Protein AF-A0A6B3E3Z6-F1 (afdb_monomer)

Foldseek 3Di:
DLLVCLLVVLVVVQVVCVVPVVCLLVVLVVLLVVLVDDPVCLVSSLSNLLSCLVRHDPSNLLNNLLSLLADDDPVSVVSSVVSNCSNLVDDQDLSSLLSNLLRNLLDPDPCSLVSLLSSLLSQLVDPRSLVSSVVSQVVCVVPPPCSVVVVVVSCVVCVVSCPSRDDPPD

Secondary structure (DSSP, 8-state):
-GGGGHHHHHHHHHHHHHH-GGGHHHHHHHHHHHHTS-GGGHHHHHHHHHHHHHHS-HHHHHHHHHHHTS---HHHHHHHHHHHHHHHHH---HHHHHHHHHHHTT---TTHHHHHHHHHHHHTTSHHHHHHHHHHHHHHHHHSTTHHHHHHHHHHH-HHHHTTTS-TT-

pLDDT: mean 87.58, std 9.87, range [45.69, 97.12]

Mean predicted aligned error: 5.21 Å

Structure (mmCIF, N/CA/C/O backbone):
data_AF-A0A6B3E3Z6-F1
#
_entry.id   AF-A0A6B3E3Z6-F1
#
loop_
_atom_site.group_PDB
_atom_site.id
_atom_site.type_symbol
_atom_site.label_atom_id
_atom_site.label_alt_id
_atom_site.label_comp_id
_atom_site.label_asym_id
_atom_site.label_entity_id
_atom_site.label_seq_id
_atom_site.pdbx_PDB_ins_code
_atom_site.Cartn_x
_atom_site.Cartn_y
_atom_site.Cartn_z
_atom_site.occupancy
_atom_site.B_iso_or_equiv
_atom_site.auth_seq_id
_atom_site.auth_comp_id
_atom_site.auth_asym_id
_atom_site.auth_atom_id
_atom_site.pdbx_PDB_model_num
ATOM 1 N N . ALA A 1 1 ? -11.012 19.596 20.720 1.00 53.91 1 ALA A N 1
ATOM 2 C CA . ALA A 1 1 ? -10.308 19.842 19.444 1.00 53.91 1 ALA A CA 1
ATOM 3 C C . ALA A 1 1 ? -10.416 18.604 18.550 1.00 53.91 1 ALA A C 1
ATOM 5 O O . ALA A 1 1 ? -10.213 17.509 19.068 1.00 53.91 1 ALA A O 1
ATOM 6 N N . PRO A 1 2 ? -10.742 18.746 17.253 1.00 58.69 2 PRO A N 1
ATOM 7 C CA . PRO A 1 2 ? -10.955 17.622 16.328 1.00 58.69 2 PRO A CA 1
ATOM 8 C C . PRO A 1 2 ? -9.755 16.661 16.199 1.00 58.69 2 PRO A C 1
ATOM 10 O O . PRO A 1 2 ? -9.964 15.467 16.013 1.00 58.69 2 PRO A O 1
ATOM 13 N N . ALA A 1 3 ? -8.517 17.125 16.411 1.00 61.59 3 ALA A N 1
ATOM 14 C CA . ALA A 1 3 ? -7.318 16.276 16.389 1.00 61.59 3 ALA A CA 1
ATOM 15 C C . ALA A 1 3 ? -7.300 15.186 17.484 1.00 61.59 3 ALA A C 1
ATOM 17 O O . ALA A 1 3 ? -6.861 14.069 17.238 1.00 61.59 3 ALA A O 1
ATOM 18 N N . ALA A 1 4 ? -7.857 15.462 18.671 1.00 72.38 4 ALA A N 1
ATOM 19 C CA . ALA A 1 4 ? -7.914 14.493 19.774 1.00 72.38 4 ALA A CA 1
ATOM 20 C C . ALA A 1 4 ? -8.917 13.345 19.531 1.00 72.38 4 ALA A C 1
ATOM 22 O O . ALA A 1 4 ? -8.940 12.362 20.272 1.00 72.38 4 ALA A O 1
ATOM 23 N N . LEU A 1 5 ? -9.777 13.476 18.514 1.00 82.56 5 LEU A N 1
ATOM 24 C CA . LEU A 1 5 ? -10.730 12.441 18.117 1.00 82.56 5 LEU A CA 1
ATOM 25 C C . LEU A 1 5 ? -10.164 11.510 17.042 1.00 82.56 5 LEU A C 1
ATOM 27 O O . LEU A 1 5 ? -10.636 10.382 16.935 1.00 82.56 5 LEU A O 1
ATOM 31 N N . ALA A 1 6 ? -9.153 11.942 16.283 1.00 82.88 6 ALA A N 1
ATOM 32 C CA . ALA A 1 6 ? -8.633 11.183 15.149 1.00 82.88 6 ALA A CA 1
ATOM 33 C C . ALA A 1 6 ? -8.165 9.761 15.527 1.00 82.88 6 ALA A C 1
ATOM 35 O O . ALA A 1 6 ? -8.624 8.827 14.871 1.00 82.88 6 ALA A O 1
ATOM 36 N N . PRO A 1 7 ? -7.407 9.531 16.622 1.00 81.44 7 PRO A N 1
ATOM 37 C CA . PRO A 1 7 ? -7.022 8.172 17.017 1.00 81.44 7 PRO A CA 1
ATOM 38 C C . PRO A 1 7 ? -8.215 7.291 17.415 1.00 81.44 7 PRO A C 1
ATOM 40 O O . PRO A 1 7 ? -8.257 6.104 17.106 1.00 81.44 7 PRO A O 1
ATOM 43 N N . ARG A 1 8 ? -9.232 7.872 18.068 1.00 85.88 8 ARG A N 1
ATOM 44 C CA . ARG A 1 8 ? -10.449 7.139 18.459 1.00 85.88 8 ARG A CA 1
ATOM 45 C C . ARG A 1 8 ? -11.289 6.754 17.246 1.00 85.88 8 ARG A C 1
ATOM 47 O O . ARG A 1 8 ? -11.828 5.653 17.194 1.00 85.88 8 ARG A O 1
ATOM 54 N N . VAL A 1 9 ? -11.390 7.654 16.270 1.00 89.81 9 VAL A N 1
ATOM 55 C CA . VAL A 1 9 ? -12.074 7.389 15.000 1.00 89.81 9 VAL A CA 1
ATOM 56 C C . VAL A 1 9 ? -11.308 6.344 14.190 1.00 89.81 9 VAL A C 1
ATOM 58 O O . VAL A 1 9 ? -11.938 5.432 13.663 1.00 89.81 9 VAL A O 1
ATOM 61 N N . ALA A 1 10 ? -9.973 6.411 14.149 1.00 88.75 10 ALA A N 1
ATOM 62 C CA . ALA A 1 10 ? -9.142 5.386 13.520 1.00 88.75 10 ALA A CA 1
ATOM 63 C C . ALA A 1 10 ? -9.399 4.003 14.136 1.00 88.75 10 ALA A C 1
ATOM 65 O O . ALA A 1 10 ? -9.705 3.058 13.413 1.00 88.75 10 ALA A O 1
ATOM 66 N N . ALA A 1 11 ? -9.383 3.902 15.468 1.00 89.19 11 ALA A N 1
ATOM 67 C CA . ALA A 1 11 ? -9.670 2.652 16.168 1.00 89.19 11 ALA A CA 1
ATOM 68 C C . ALA A 1 11 ? -11.084 2.120 15.870 1.00 89.19 11 ALA A C 1
ATOM 70 O O . ALA A 1 11 ? -11.260 0.925 15.633 1.00 89.19 11 ALA A O 1
ATOM 71 N N . LEU A 1 12 ? -12.093 2.999 15.825 1.00 93.12 12 LEU A N 1
ATOM 72 C CA . LEU A 1 12 ? -13.467 2.618 15.492 1.00 93.12 12 LEU A CA 1
ATOM 73 C C . LEU A 1 12 ? -13.583 2.077 14.059 1.00 93.12 12 LEU A C 1
ATOM 75 O O . LEU A 1 12 ? -14.203 1.036 13.844 1.00 93.12 12 LEU A O 1
ATOM 79 N N . ILE A 1 13 ? -12.983 2.766 13.086 1.00 92.88 13 ILE A N 1
ATOM 80 C CA . ILE A 1 13 ? -12.953 2.328 11.685 1.00 92.88 13 ILE A CA 1
ATOM 81 C C . ILE A 1 13 ? -12.206 0.995 11.570 1.00 92.88 13 ILE A C 1
ATOM 83 O O . ILE A 1 13 ? -12.704 0.075 10.925 1.00 92.88 13 ILE A O 1
ATOM 87 N N . GLY A 1 14 ? -11.055 0.861 12.236 1.00 91.00 14 GLY A N 1
ATOM 88 C CA . GLY A 1 14 ? -10.278 -0.376 12.274 1.00 91.00 14 GLY A CA 1
ATOM 89 C C . GLY A 1 14 ? -11.096 -1.553 12.807 1.00 91.00 14 GLY A C 1
ATOM 90 O O . GLY A 1 14 ? -11.153 -2.602 12.167 1.00 91.00 14 GLY A O 1
ATOM 91 N N . ALA A 1 15 ? -11.815 -1.361 13.915 1.00 92.50 15 ALA A N 1
ATOM 92 C CA . ALA A 1 15 ? -12.702 -2.376 14.481 1.00 92.50 15 ALA A CA 1
ATOM 93 C C . ALA A 1 15 ? -13.880 -2.724 13.552 1.00 92.50 15 ALA A C 1
ATOM 95 O O . ALA A 1 15 ? -14.267 -3.889 13.450 1.00 92.50 15 ALA A O 1
ATOM 96 N N . ALA A 1 16 ? -14.449 -1.737 12.854 1.00 92.81 16 ALA A N 1
ATOM 97 C CA . ALA A 1 16 ? -15.523 -1.970 11.892 1.00 92.81 16 ALA A CA 1
ATOM 98 C C . ALA A 1 16 ? -15.040 -2.808 10.698 1.00 92.81 16 ALA A C 1
ATOM 100 O O . ALA A 1 16 ? -15.685 -3.798 10.349 1.00 92.81 16 ALA A O 1
ATOM 101 N N . VAL A 1 17 ? -13.879 -2.472 10.128 1.00 94.81 17 VAL A N 1
ATOM 102 C CA . VAL A 1 17 ? -13.279 -3.226 9.017 1.00 94.81 17 VAL A CA 1
ATOM 103 C C . VAL A 1 17 ? -12.842 -4.618 9.466 1.00 94.81 17 VAL A C 1
ATOM 105 O O . VAL A 1 17 ? -13.032 -5.574 8.726 1.00 94.81 17 VAL A O 1
ATOM 108 N N . ALA A 1 18 ? -12.342 -4.784 10.693 1.00 92.81 18 ALA A N 1
ATOM 109 C CA . ALA A 1 18 ? -12.011 -6.108 11.224 1.00 92.81 18 ALA A CA 1
ATOM 110 C C . ALA A 1 18 ? -13.238 -7.040 11.277 1.00 92.81 18 ALA A C 1
ATOM 112 O O . ALA A 1 18 ? -13.114 -8.242 11.065 1.00 92.81 18 ALA A O 1
ATOM 113 N N . ARG A 1 19 ? -14.438 -6.487 11.512 1.00 95.25 19 ARG A N 1
ATOM 114 C CA . ARG A 1 19 ? -15.708 -7.237 11.481 1.00 95.25 19 ARG A CA 1
ATOM 115 C C . ARG A 1 19 ? -16.276 -7.422 10.073 1.00 95.25 19 ARG A C 1
ATOM 117 O O . ARG A 1 19 ? -17.104 -8.311 9.881 1.00 95.25 19 ARG A O 1
ATOM 124 N N . ARG A 1 20 ? -15.906 -6.551 9.133 1.00 94.12 20 ARG A N 1
ATOM 125 C CA . ARG A 1 20 ? -16.403 -6.499 7.749 1.00 94.12 20 ARG A CA 1
ATOM 126 C C . ARG A 1 20 ? -15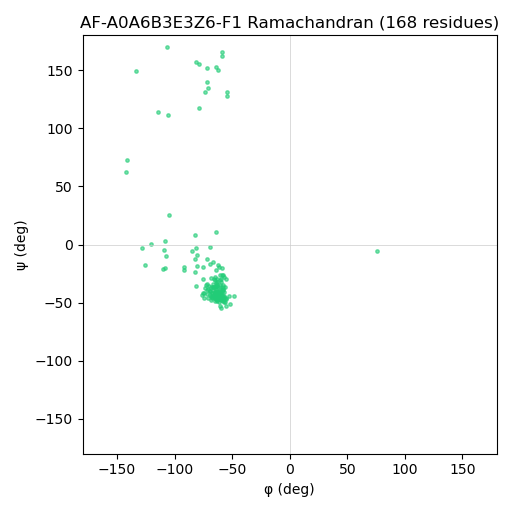.260 -6.147 6.783 1.00 94.12 20 ARG A C 1
ATOM 128 O O . ARG A 1 20 ? -15.211 -5.007 6.301 1.00 94.12 20 ARG A O 1
ATOM 135 N N . PRO A 1 21 ? -14.321 -7.076 6.517 1.00 92.06 21 PRO A N 1
ATOM 136 C CA . PRO A 1 21 ? -13.132 -6.809 5.704 1.00 92.06 21 PRO A CA 1
ATOM 137 C C . PRO A 1 21 ? -13.438 -6.256 4.307 1.00 92.06 21 PRO A C 1
ATOM 139 O O . PRO A 1 21 ? -12.678 -5.448 3.779 1.00 92.06 21 PRO A O 1
ATOM 142 N N . GLU A 1 22 ? -14.590 -6.614 3.740 1.00 93.31 22 GLU A N 1
ATOM 143 C CA . GLU A 1 22 ? -15.099 -6.144 2.450 1.00 93.31 22 GLU A CA 1
ATOM 144 C C . GLU A 1 22 ? -15.266 -4.613 2.373 1.00 93.31 22 GLU A C 1
ATOM 146 O O . GLU A 1 22 ? -15.275 -4.033 1.288 1.00 93.31 22 GLU A O 1
ATOM 151 N N . THR A 1 23 ? -15.350 -3.930 3.520 1.00 94.44 23 THR A N 1
ATOM 152 C CA . THR A 1 23 ? -15.485 -2.466 3.590 1.00 94.44 23 THR A CA 1
ATOM 153 C C . THR A 1 23 ? -14.154 -1.720 3.461 1.00 94.44 23 THR A C 1
ATOM 155 O O . THR A 1 23 ? -14.160 -0.513 3.208 1.00 94.44 23 THR A O 1
ATOM 158 N N . ALA A 1 24 ? -13.010 -2.409 3.564 1.00 94.88 24 ALA A N 1
ATOM 159 C CA . ALA A 1 24 ? -11.675 -1.806 3.500 1.00 94.88 24 ALA A CA 1
ATOM 160 C C . ALA A 1 24 ? -11.475 -0.933 2.250 1.00 94.88 24 ALA A C 1
ATOM 162 O O . ALA A 1 24 ? -11.006 0.203 2.344 1.00 94.88 24 ALA A O 1
ATOM 163 N N . GLY A 1 25 ? -11.912 -1.425 1.086 1.00 94.62 25 GLY A N 1
ATOM 164 C CA . GLY A 1 25 ? -11.827 -0.686 -0.175 1.00 94.62 25 GLY A CA 1
ATOM 165 C C . GLY A 1 25 ? -12.657 0.602 -0.178 1.00 94.62 25 GLY A C 1
ATOM 166 O O . GLY A 1 25 ? -12.226 1.617 -0.719 1.00 94.62 25 GLY A O 1
ATOM 167 N N . GLN A 1 26 ? -13.819 0.607 0.482 1.00 94.75 26 GLN A N 1
ATOM 168 C CA . GLN A 1 26 ? -14.671 1.797 0.582 1.00 94.75 26 GLN A CA 1
ATOM 169 C C . GLN A 1 26 ? -14.027 2.872 1.464 1.00 94.75 26 GLN A C 1
ATOM 171 O O . GLN A 1 26 ? -14.064 4.057 1.121 1.00 94.75 26 GLN A O 1
ATOM 176 N N . VAL A 1 27 ? -13.402 2.458 2.572 1.00 94.81 27 VAL A N 1
ATOM 177 C CA . VAL A 1 27 ? -12.641 3.352 3.455 1.00 94.81 27 VAL A CA 1
ATOM 178 C C . VAL A 1 27 ? -11.450 3.945 2.707 1.00 94.81 27 VAL A C 1
ATOM 180 O O . VAL A 1 27 ? -11.276 5.164 2.715 1.00 94.81 27 VAL A O 1
ATOM 183 N N 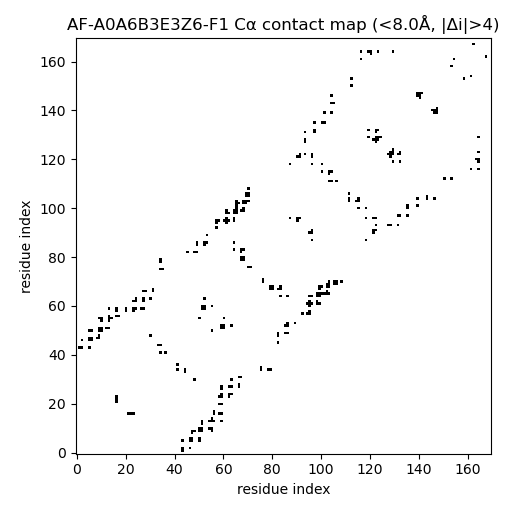. ALA A 1 28 ? -10.678 3.118 2.000 1.00 94.56 28 ALA A N 1
ATOM 184 C CA . ALA A 1 28 ? -9.541 3.581 1.212 1.00 94.56 28 ALA A CA 1
ATOM 185 C C . ALA A 1 28 ? -9.969 4.562 0.108 1.00 94.56 28 ALA A C 1
ATOM 187 O O . ALA A 1 28 ? -9.381 5.633 -0.024 1.00 94.56 28 ALA A O 1
ATOM 188 N N . ALA A 1 29 ? -11.062 4.276 -0.606 1.00 92.81 29 ALA A N 1
ATOM 189 C CA . ALA A 1 29 ? -11.619 5.187 -1.606 1.00 92.81 29 ALA A CA 1
ATOM 190 C C . ALA A 1 29 ? -12.113 6.512 -0.995 1.00 92.81 29 ALA A C 1
ATOM 192 O O . ALA A 1 29 ? -12.053 7.561 -1.636 1.00 92.81 29 ALA A O 1
ATOM 193 N N . TYR A 1 30 ? -12.622 6.496 0.240 1.00 91.00 30 TYR A N 1
ATOM 194 C CA . TYR A 1 30 ? -12.966 7.729 0.946 1.00 91.00 30 TYR A CA 1
ATOM 195 C C . TYR A 1 30 ? -11.718 8.545 1.296 1.00 91.00 30 TYR A C 1
ATOM 197 O O . TYR A 1 30 ? -11.698 9.749 1.042 1.00 91.00 30 TYR A O 1
ATOM 205 N N . VAL A 1 31 ? -10.670 7.904 1.823 1.00 90.38 31 VAL A N 1
ATOM 206 C CA . VAL A 1 31 ? -9.381 8.559 2.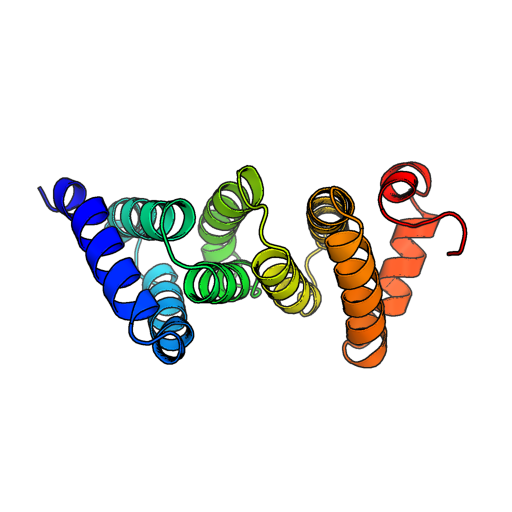100 1.00 90.38 31 VAL A CA 1
ATOM 207 C C . VAL A 1 31 ? -8.794 9.156 0.823 1.00 90.38 31 VAL A C 1
ATOM 209 O O . VAL A 1 31 ? -8.426 10.328 0.837 1.00 90.38 31 VAL A O 1
ATOM 212 N N . ASP A 1 32 ? -8.811 8.417 -0.288 1.00 89.25 32 ASP A N 1
ATOM 213 C CA . ASP A 1 32 ? -8.371 8.889 -1.604 1.00 89.25 32 ASP A CA 1
ATOM 214 C C . ASP A 1 32 ? -9.039 10.217 -1.991 1.00 89.25 32 ASP A C 1
ATOM 216 O O . ASP A 1 32 ? -8.365 11.210 -2.267 1.00 89.25 32 ASP A O 1
ATOM 220 N N . ARG A 1 33 ? -10.375 10.280 -1.905 1.00 87.94 33 ARG A N 1
ATOM 221 C CA . ARG A 1 33 ? -11.144 11.505 -2.183 1.00 87.94 33 ARG A CA 1
ATOM 222 C C . ARG A 1 33 ? -10.830 12.634 -1.203 1.00 87.94 33 ARG A C 1
ATOM 224 O O . ARG A 1 33 ? -10.829 13.804 -1.581 1.00 87.94 33 ARG A O 1
ATOM 231 N N . ARG A 1 34 ? -10.569 12.325 0.069 1.00 85.81 34 ARG A N 1
ATOM 232 C CA . ARG A 1 34 ? -10.233 13.343 1.080 1.00 85.81 34 ARG A CA 1
ATOM 233 C C . ARG A 1 34 ? -8.813 13.873 0.932 1.00 85.81 34 ARG A C 1
ATOM 235 O O . ARG A 1 34 ? -8.610 15.052 1.208 1.00 85.81 34 ARG A O 1
ATOM 242 N N . LEU A 1 35 ? -7.873 13.080 0.422 1.00 81.31 35 LEU A N 1
ATOM 243 C CA . LEU A 1 35 ? -6.536 13.557 0.050 1.00 81.31 35 LEU A CA 1
ATOM 244 C C . LEU A 1 35 ? -6.592 14.586 -1.091 1.00 81.31 35 LEU A C 1
ATOM 246 O O . LEU A 1 35 ? -5.697 15.418 -1.213 1.00 81.31 35 LEU A O 1
ATOM 250 N N . GLN A 1 36 ? -7.670 14.586 -1.882 1.00 78.81 36 GLN A N 1
ATOM 251 C CA . GLN A 1 36 ? -7.939 15.603 -2.905 1.00 78.81 36 GLN A CA 1
ATOM 252 C C . GLN A 1 36 ? -8.539 16.901 -2.327 1.00 78.81 36 GLN A C 1
ATOM 254 O O . GLN A 1 36 ? -8.677 17.884 -3.052 1.00 78.81 36 GLN A O 1
ATOM 259 N N . SER A 1 37 ? -8.923 16.928 -1.044 1.00 75.62 37 SER A N 1
ATOM 260 C CA . SER A 1 37 ? -9.508 18.111 -0.398 1.00 75.62 37 SER A CA 1
ATOM 261 C C . SER A 1 37 ? -8.436 19.141 0.000 1.00 75.62 37 SER A C 1
ATOM 263 O O . SER A 1 37 ? -7.272 18.806 0.215 1.00 75.62 37 SER A O 1
ATOM 265 N N . GLY A 1 38 ? -8.839 20.414 0.108 1.00 69.00 38 GLY A N 1
ATOM 266 C CA . GLY A 1 38 ? -7.935 21.545 0.352 1.00 69.00 38 GLY A CA 1
ATOM 267 C C . GLY A 1 38 ? -7.104 21.469 1.650 1.00 69.00 38 GLY A C 1
ATOM 268 O O . GLY A 1 38 ? -7.414 20.696 2.564 1.00 69.00 38 GLY A O 1
ATOM 269 N N . PRO A 1 39 ? -6.057 22.311 1.770 1.00 71.75 39 PRO A N 1
ATOM 270 C CA . PRO A 1 39 ? -5.017 22.210 2.801 1.00 71.75 39 PRO A CA 1
ATOM 271 C C . PRO A 1 39 ? -5.538 22.274 4.244 1.00 71.75 39 PRO A C 1
ATOM 273 O O . PRO A 1 39 ? -4.940 21.673 5.131 1.00 71.75 39 PRO A O 1
ATOM 276 N N . ALA A 1 40 ? -6.686 22.915 4.476 1.00 74.69 40 ALA A N 1
ATOM 277 C CA . ALA A 1 40 ? -7.299 23.039 5.799 1.00 74.69 40 ALA A CA 1
ATOM 278 C C . ALA A 1 40 ? -7.668 21.691 6.457 1.00 74.69 40 ALA A C 1
ATOM 280 O O . ALA A 1 40 ? -7.719 21.598 7.680 1.00 74.69 40 ALA A O 1
ATOM 281 N N . VAL A 1 41 ? -7.919 20.637 5.670 1.00 74.50 41 VAL A N 1
ATOM 282 C CA . VAL A 1 41 ? -8.311 19.308 6.183 1.00 74.50 41 VAL A CA 1
ATOM 283 C C . VAL A 1 41 ? -7.094 18.400 6.406 1.00 74.50 41 VAL A C 1
ATOM 285 O O . VAL A 1 41 ? -7.174 17.427 7.161 1.00 74.50 41 VAL A O 1
ATOM 288 N N . ARG A 1 42 ? -5.954 18.721 5.777 1.00 76.81 42 ARG A N 1
ATOM 289 C CA . ARG A 1 42 ? -4.780 17.840 5.704 1.00 76.81 42 ARG A CA 1
ATOM 290 C C . ARG A 1 42 ? -4.262 17.388 7.071 1.00 76.81 42 ARG A C 1
ATOM 292 O O . ARG A 1 42 ? -4.101 16.183 7.215 1.00 76.81 42 ARG A O 1
ATOM 299 N N . PRO A 1 43 ? -4.089 18.250 8.094 1.00 83.56 43 PRO A N 1
ATOM 300 C CA . PRO A 1 43 ? -3.520 17.805 9.368 1.00 83.56 43 PRO A CA 1
ATOM 301 C C . PRO A 1 43 ? -4.379 16.751 10.075 1.00 83.56 43 PRO A C 1
ATOM 303 O O . PRO A 1 43 ? -3.874 15.742 10.549 1.00 83.56 43 PRO A O 1
ATOM 306 N N . THR A 1 44 ? -5.703 16.947 10.103 1.00 83.88 44 THR A N 1
ATOM 307 C CA . THR A 1 44 ? -6.619 15.991 10.750 1.00 83.88 44 THR A CA 1
ATOM 308 C C . THR A 1 44 ? -6.726 14.692 9.955 1.00 83.88 44 THR A C 1
ATOM 310 O O . THR A 1 44 ? -6.791 13.617 10.548 1.00 83.88 44 THR A O 1
ATOM 313 N N . LEU A 1 45 ? -6.730 14.781 8.620 1.00 85.38 45 LEU A N 1
ATOM 314 C CA . LEU A 1 45 ? -6.722 13.603 7.758 1.00 85.38 45 LEU A CA 1
ATOM 315 C C . LEU A 1 45 ? -5.429 12.803 7.930 1.00 85.38 45 LEU A C 1
ATOM 317 O O . LEU A 1 45 ? -5.502 11.587 8.035 1.00 85.38 45 LEU A O 1
ATOM 321 N N . PHE A 1 46 ? -4.281 13.474 8.012 1.00 87.12 46 PHE A N 1
ATOM 322 C CA . PHE A 1 46 ? -2.988 12.827 8.200 1.00 87.12 46 PHE A CA 1
ATOM 323 C C . PHE A 1 46 ? -2.961 12.039 9.511 1.00 87.12 46 PHE A C 1
ATOM 325 O O . PHE A 1 46 ? -2.762 10.833 9.480 1.00 87.12 46 PHE A O 1
ATOM 332 N N . THR A 1 47 ? -3.311 12.663 10.645 1.00 88.44 47 THR A N 1
ATOM 333 C CA . THR A 1 47 ? -3.386 11.960 11.941 1.00 88.44 47 THR A CA 1
ATOM 334 C C . THR A 1 47 ? -4.341 10.765 11.909 1.00 88.44 47 THR A C 1
ATOM 336 O O . THR A 1 47 ? -4.043 9.718 12.481 1.00 88.44 47 THR A O 1
ATOM 339 N N . LEU A 1 48 ? -5.495 10.903 11.247 1.00 90.06 48 LEU A N 1
ATOM 340 C CA . LEU A 1 48 ? -6.452 9.807 11.113 1.00 90.06 48 LEU A CA 1
ATOM 341 C C . LEU A 1 48 ? -5.865 8.649 10.296 1.00 90.06 48 LEU A C 1
ATOM 343 O O . LEU A 1 48 ? -5.959 7.503 10.722 1.00 90.06 48 LEU A O 1
ATOM 347 N N . VAL A 1 49 ? -5.280 8.940 9.131 1.00 92.25 49 VAL A N 1
ATOM 348 C CA . VAL A 1 49 ? -4.739 7.916 8.230 1.00 92.25 49 VAL A CA 1
ATOM 349 C C . VAL A 1 49 ? -3.524 7.239 8.850 1.00 92.25 49 VAL A C 1
ATOM 351 O O . VAL A 1 49 ? -3.478 6.017 8.835 1.00 92.25 49 VAL A O 1
ATOM 354 N N . THR A 1 50 ? -2.604 7.978 9.472 1.00 91.31 50 THR A N 1
ATOM 355 C CA . THR A 1 50 ? -1.472 7.390 10.202 1.00 91.31 50 THR A CA 1
ATOM 356 C C . THR A 1 50 ? -1.953 6.410 11.272 1.00 91.31 50 THR A C 1
ATOM 358 O O . THR A 1 50 ? -1.500 5.273 11.289 1.00 91.31 50 THR A O 1
ATOM 361 N N . GLY A 1 51 ? -2.968 6.766 12.070 1.00 90.12 51 GLY A N 1
ATOM 362 C CA . GLY A 1 51 ? -3.538 5.837 13.055 1.00 90.12 51 GLY A CA 1
ATOM 363 C C . GLY A 1 51 ? -4.181 4.584 12.435 1.00 90.12 51 GLY A C 1
ATOM 364 O O . GLY A 1 51 ? -4.138 3.506 13.028 1.00 90.12 51 GLY A O 1
ATOM 365 N N . LEU A 1 52 ? -4.759 4.693 11.232 1.00 92.94 52 LEU A N 1
ATOM 366 C CA . LEU A 1 52 ? -5.262 3.535 10.478 1.00 92.94 52 LEU A CA 1
ATOM 367 C C . LEU A 1 52 ? -4.132 2.670 9.906 1.00 92.94 52 LEU A C 1
ATOM 369 O O . LEU A 1 52 ? -4.298 1.457 9.814 1.00 92.94 52 LEU A O 1
ATOM 373 N N . LEU A 1 53 ? -3.010 3.270 9.513 1.00 92.94 53 LEU A N 1
ATOM 374 C CA . LEU A 1 53 ? -1.835 2.550 9.022 1.00 92.94 53 LEU A CA 1
ATOM 375 C C . LEU A 1 53 ? -1.096 1.834 10.160 1.00 92.94 53 LEU A C 1
ATOM 377 O O . LEU A 1 53 ? -0.608 0.732 9.954 1.00 92.94 53 LEU A O 1
ATOM 381 N N . GLU A 1 54 ? -1.067 2.417 11.358 1.00 90.19 54 GLU A N 1
ATOM 382 C CA . GLU A 1 54 ? -0.398 1.840 12.531 1.00 90.19 54 GLU A CA 1
ATOM 383 C C . GLU A 1 54 ? -1.187 0.687 13.167 1.00 90.19 54 GLU A C 1
ATOM 385 O O . GLU A 1 54 ? -0.608 -0.332 13.534 1.00 90.19 54 GLU A O 1
ATOM 390 N N . ALA A 1 55 ? -2.509 0.835 13.316 1.00 87.75 55 ALA A N 1
ATOM 391 C CA . ALA A 1 55 ? -3.335 -0.098 14.093 1.00 87.75 55 ALA A CA 1
ATOM 392 C C . ALA A 1 55 ? -4.453 -0.776 13.283 1.00 87.75 55 ALA A C 1
ATOM 394 O O . ALA A 1 55 ? -5.249 -1.544 13.831 1.00 87.75 55 ALA A O 1
ATOM 395 N N . GLY A 1 56 ? -4.569 -0.475 11.989 1.00 90.19 56 GLY A N 1
ATOM 396 C CA . GLY A 1 56 ? -5.613 -1.033 11.138 1.00 90.19 56 GLY A CA 1
ATOM 397 C C . GLY A 1 56 ? -5.395 -2.515 10.813 1.00 90.19 56 GLY A C 1
ATOM 398 O O . GLY A 1 56 ? -4.258 -2.988 10.724 1.00 90.19 56 GLY A O 1
ATOM 399 N N . PRO A 1 57 ? -6.479 -3.273 10.570 1.00 94.31 57 PRO A N 1
ATOM 400 C CA . PRO A 1 57 ? -6.363 -4.657 10.128 1.00 94.31 57 PRO A CA 1
ATOM 401 C C . PRO A 1 57 ? -5.699 -4.731 8.742 1.00 94.31 57 PRO A C 1
ATOM 403 O O . PRO A 1 57 ? -5.833 -3.811 7.932 1.00 94.31 57 PRO A O 1
ATOM 406 N N . THR A 1 58 ? -5.024 -5.844 8.441 1.00 95.75 58 THR A N 1
ATOM 407 C CA . THR A 1 58 ? -4.273 -6.052 7.186 1.00 95.75 58 THR A CA 1
ATOM 408 C C . THR A 1 58 ? -5.056 -5.683 5.914 1.00 95.75 58 THR A C 1
ATOM 410 O O . THR A 1 58 ? -4.501 -4.961 5.088 1.00 95.75 58 THR A O 1
ATOM 413 N N . PRO A 1 59 ? -6.350 -6.045 5.749 1.00 95.56 59 PRO A N 1
ATOM 414 C CA . PRO A 1 59 ? -7.123 -5.646 4.568 1.00 95.56 59 PRO A CA 1
ATOM 415 C C . PRO A 1 59 ? -7.254 -4.128 4.403 1.00 95.56 59 PRO A C 1
ATOM 417 O O . PRO A 1 59 ? -7.241 -3.622 3.283 1.00 95.56 59 PRO A O 1
ATOM 420 N N . LEU A 1 60 ? -7.357 -3.386 5.512 1.00 96.50 60 LEU A N 1
ATOM 421 C CA . LEU A 1 60 ? -7.427 -1.927 5.478 1.00 96.50 60 LEU A CA 1
ATOM 422 C C . LEU A 1 60 ? -6.085 -1.318 5.084 1.00 96.50 60 LEU A C 1
ATOM 424 O O . LEU A 1 60 ? -6.050 -0.443 4.223 1.00 96.50 60 LEU A O 1
ATOM 428 N N . ARG A 1 61 ? -4.992 -1.794 5.687 1.00 97.12 61 ARG A N 1
ATOM 429 C CA . ARG A 1 61 ? -3.637 -1.327 5.369 1.00 97.12 61 ARG A CA 1
ATOM 430 C C . ARG A 1 61 ? -3.279 -1.611 3.911 1.00 97.12 61 ARG A C 1
ATOM 432 O O . ARG A 1 61 ? -2.793 -0.712 3.236 1.00 97.12 61 ARG A O 1
ATOM 439 N N . ALA A 1 62 ? -3.632 -2.787 3.390 1.00 97.12 62 ALA A N 1
ATOM 440 C CA . ALA A 1 62 ? -3.451 -3.135 1.980 1.00 97.12 62 ALA A CA 1
ATOM 441 C C . ALA A 1 62 ? -4.247 -2.207 1.048 1.00 97.12 62 ALA A C 1
ATOM 443 O O . ALA A 1 62 ? -3.699 -1.670 0.085 1.00 97.12 62 ALA A O 1
ATOM 444 N N . ALA A 1 63 ? -5.524 -1.957 1.358 1.00 96.81 63 ALA A N 1
ATOM 445 C CA . ALA A 1 63 ? -6.358 -1.056 0.565 1.00 96.81 63 ALA A CA 1
ATOM 446 C C . ALA A 1 63 ? -5.834 0.394 0.585 1.00 96.81 63 ALA A C 1
ATOM 448 O O . ALA A 1 63 ? -5.801 1.054 -0.455 1.00 96.81 63 ALA A O 1
ATOM 449 N N . LEU A 1 64 ? -5.397 0.887 1.750 1.00 95.75 64 LEU A N 1
ATOM 450 C CA . LEU A 1 64 ? -4.789 2.213 1.888 1.00 95.75 64 LEU A CA 1
ATOM 451 C C . LEU A 1 64 ? -3.452 2.299 1.147 1.00 95.75 64 LEU A C 1
ATOM 453 O O . LEU A 1 64 ? -3.243 3.254 0.407 1.00 95.75 64 LEU A O 1
ATOM 457 N N . GLY A 1 65 ? -2.584 1.298 1.286 1.00 95.38 65 GLY A N 1
ATOM 458 C CA . GLY A 1 65 ? -1.307 1.224 0.578 1.00 95.38 65 GLY A CA 1
ATOM 459 C C . GLY A 1 65 ? -1.482 1.284 -0.938 1.00 95.38 65 GLY A C 1
ATOM 460 O O . GLY A 1 65 ? -0.815 2.076 -1.600 1.00 95.38 65 GLY A O 1
ATOM 461 N N . GLY A 1 66 ? -2.451 0.541 -1.483 1.00 94.50 66 GLY A N 1
ATOM 462 C CA . GLY A 1 66 ? -2.782 0.598 -2.907 1.00 94.50 66 GLY A CA 1
A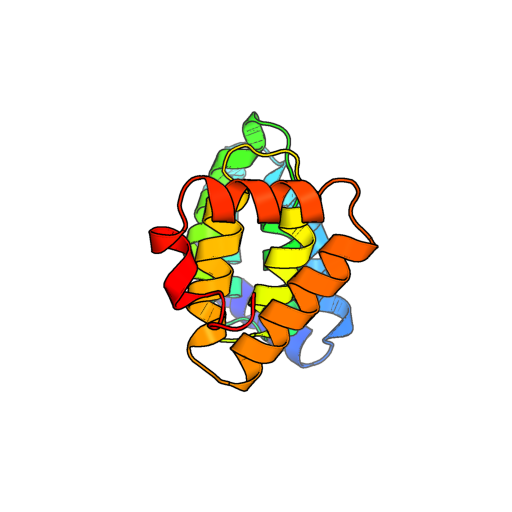TOM 463 C C . GLY A 1 66 ? -3.241 1.988 -3.364 1.00 94.50 66 GLY A C 1
ATOM 464 O O . GLY A 1 66 ? -2.819 2.469 -4.413 1.00 94.50 66 GLY A O 1
ATOM 465 N N . VAL A 1 67 ? -4.061 2.676 -2.565 1.00 92.62 67 VAL A N 1
ATOM 466 C CA . VAL A 1 67 ? -4.470 4.063 -2.846 1.00 92.62 67 VAL A CA 1
ATOM 467 C C . VAL A 1 67 ? -3.276 5.017 -2.819 1.00 92.62 67 VAL A C 1
ATOM 469 O O . VAL A 1 67 ? -3.127 5.828 -3.729 1.00 92.62 67 VAL A O 1
ATOM 472 N N . LEU A 1 68 ? -2.418 4.921 -1.804 1.00 91.69 68 LEU A N 1
ATOM 473 C CA . LEU A 1 68 ? -1.268 5.811 -1.628 1.00 91.69 68 LEU A CA 1
ATOM 474 C C . LEU A 1 68 ? -0.211 5.626 -2.723 1.00 91.69 68 LEU A C 1
ATOM 476 O O . LEU A 1 68 ? 0.392 6.606 -3.144 1.00 91.69 68 LEU A O 1
ATOM 480 N N . ALA A 1 69 ? -0.040 4.397 -3.212 1.00 91.56 69 ALA A N 1
ATOM 481 C CA . ALA A 1 69 ? 0.858 4.060 -4.313 1.00 91.56 69 ALA A CA 1
ATOM 482 C C . ALA A 1 69 ? 0.238 4.248 -5.706 1.00 91.56 69 ALA A C 1
ATOM 484 O O . ALA A 1 69 ? 0.921 4.078 -6.714 1.00 91.56 69 ALA A O 1
ATOM 485 N N . THR A 1 70 ? -1.055 4.582 -5.788 1.00 87.44 70 THR A N 1
ATOM 486 C CA . THR A 1 70 ? -1.683 4.914 -7.069 1.00 87.44 70 THR A CA 1
ATOM 487 C C . THR A 1 70 ? -1.205 6.298 -7.523 1.00 87.44 70 THR A C 1
ATOM 489 O O . THR A 1 70 ? -1.302 7.244 -6.729 1.00 87.44 70 THR A O 1
ATOM 492 N N . PRO A 1 71 ? -0.771 6.442 -8.791 1.00 72.94 71 PRO A N 1
ATOM 493 C CA . PRO A 1 71 ? -0.288 7.708 -9.337 1.00 72.94 71 PRO A CA 1
ATOM 494 C C . PRO A 1 71 ? -1.308 8.826 -9.151 1.00 72.94 71 PRO A C 1
ATOM 496 O O . PRO A 1 71 ? -2.477 8.685 -9.521 1.00 72.94 71 PRO A O 1
ATOM 499 N N . GLY A 1 72 ? -0.868 9.942 -8.575 1.00 71.06 72 GLY A N 1
ATOM 500 C CA . GLY A 1 72 ? -1.675 11.144 -8.412 1.00 71.06 72 GLY A CA 1
ATOM 501 C C . GLY A 1 72 ? -1.254 12.262 -9.361 1.00 71.06 72 GLY A C 1
ATOM 502 O O . GLY A 1 72 ? -0.201 12.224 -9.991 1.00 71.06 72 GLY A O 1
ATOM 503 N N . ALA A 1 73 ? -2.067 13.317 -9.425 1.00 72.31 73 ALA A N 1
ATOM 504 C CA . ALA A 1 73 ? -1.603 14.585 -9.978 1.00 72.31 73 ALA A CA 1
ATOM 505 C C . ALA A 1 73 ? -0.434 15.144 -9.126 1.00 72.31 73 ALA A C 1
ATOM 507 O O . ALA A 1 73 ? -0.419 14.919 -7.911 1.00 72.31 73 ALA A O 1
ATOM 508 N N . PRO A 1 74 ? 0.517 15.900 -9.710 1.00 71.56 74 PRO A N 1
ATOM 509 C CA . PRO A 1 74 ? 1.761 16.294 -9.031 1.00 71.56 74 PRO A CA 1
ATOM 510 C C . PRO A 1 74 ? 1.552 17.048 -7.707 1.00 71.56 74 PRO A C 1
ATOM 512 O O . PRO A 1 74 ? 2.259 16.826 -6.728 1.00 71.56 74 PRO A O 1
ATOM 515 N N . ASP A 1 75 ? 0.518 17.889 -7.638 1.00 71.00 75 ASP A N 1
ATOM 516 C CA . ASP A 1 75 ? 0.114 18.666 -6.457 1.00 71.00 75 ASP A CA 1
ATOM 517 C C . ASP A 1 75 ? -0.403 17.805 -5.285 1.00 71.00 75 ASP A C 1
ATOM 519 O O . ASP A 1 75 ? -0.521 18.270 -4.144 1.00 71.00 75 ASP A O 1
ATOM 523 N N . ARG A 1 76 ? -0.713 16.537 -5.569 1.00 72.62 76 ARG A N 1
ATOM 524 C CA . ARG A 1 76 ? -1.253 15.536 -4.642 1.00 72.62 76 ARG A CA 1
ATOM 525 C C . ARG A 1 76 ? -0.237 14.443 -4.300 1.00 72.62 76 ARG A C 1
ATOM 527 O O . ARG A 1 76 ? -0.537 13.620 -3.436 1.00 72.62 76 ARG A O 1
ATOM 534 N N . GLN A 1 77 ? 0.944 14.449 -4.923 1.00 77.81 77 GLN A N 1
ATOM 535 C CA . GLN A 1 77 ? 1.951 13.398 -4.757 1.00 77.81 77 GLN A CA 1
ATOM 536 C C . GLN A 1 77 ? 2.682 13.489 -3.413 1.00 77.81 77 GLN A C 1
ATOM 538 O O . GLN A 1 77 ? 2.858 12.477 -2.744 1.00 77.81 77 GLN A O 1
ATOM 543 N N . ALA A 1 78 ? 3.040 14.697 -2.966 1.00 82.56 78 ALA A N 1
ATOM 544 C CA . ALA A 1 78 ? 3.772 14.894 -1.712 1.00 82.56 78 ALA A CA 1
ATOM 545 C C . ALA A 1 78 ? 3.085 14.269 -0.471 1.00 82.56 78 ALA A C 1
ATOM 547 O O . ALA A 1 78 ? 3.719 13.454 0.196 1.00 82.56 78 ALA A O 1
ATOM 548 N N . PRO A 1 79 ? 1.796 14.546 -0.167 1.00 83.38 79 PRO A N 1
ATOM 549 C CA . PRO A 1 79 ? 1.141 13.943 0.999 1.00 83.38 79 PRO A CA 1
ATOM 550 C C . PRO A 1 79 ? 0.919 12.430 0.857 1.00 83.38 79 PRO A C 1
ATOM 552 O O . PRO A 1 79 ? 0.882 11.723 1.861 1.00 83.38 79 PRO A O 1
ATOM 555 N N . ARG A 1 80 ? 0.763 11.916 -0.372 1.00 88.31 80 ARG A N 1
ATOM 556 C CA . ARG A 1 80 ? 0.678 10.467 -0.613 1.00 88.31 80 ARG A CA 1
ATOM 557 C C . ARG A 1 80 ? 2.005 9.787 -0.321 1.00 88.31 80 ARG A C 1
ATOM 559 O O . ARG A 1 80 ? 2.005 8.771 0.363 1.00 88.31 80 ARG A O 1
ATOM 566 N N . ARG A 1 81 ? 3.110 10.375 -0.790 1.00 87.56 81 ARG A N 1
ATOM 567 C CA . ARG A 1 81 ? 4.471 9.877 -0.567 1.00 87.56 81 ARG A CA 1
ATOM 568 C C . ARG A 1 81 ? 4.807 9.848 0.920 1.00 87.56 81 ARG A C 1
ATOM 570 O O . ARG A 1 81 ? 5.242 8.817 1.402 1.00 87.56 81 ARG A O 1
ATOM 577 N N . GLU A 1 82 ? 4.475 10.903 1.663 1.00 89.44 82 GLU A N 1
ATOM 578 C CA . GLU A 1 82 ? 4.696 10.958 3.116 1.00 89.44 82 GLU A CA 1
ATOM 579 C C . GLU A 1 82 ? 3.933 9.854 3.878 1.00 89.44 82 GLU A C 1
ATOM 581 O O . GLU A 1 82 ? 4.493 9.172 4.735 1.00 89.44 82 GLU A O 1
ATOM 586 N N . LEU A 1 83 ? 2.660 9.619 3.536 1.00 91.75 83 LEU 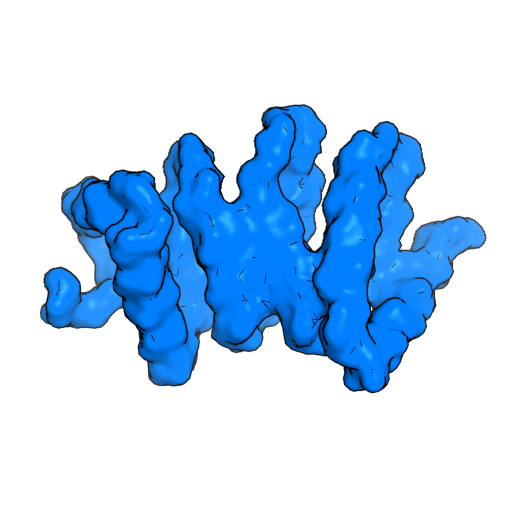A N 1
ATOM 587 C CA . LEU A 1 83 ? 1.864 8.541 4.138 1.00 91.75 83 LEU A CA 1
ATOM 588 C C . LEU A 1 83 ? 2.329 7.147 3.695 1.00 91.75 83 LEU A C 1
ATOM 590 O O . LEU A 1 83 ? 2.291 6.207 4.490 1.00 91.75 83 LEU A O 1
ATOM 594 N N . LEU A 1 84 ? 2.761 7.001 2.441 1.00 92.94 84 LEU A N 1
ATOM 595 C CA . LEU A 1 84 ? 3.339 5.760 1.932 1.00 92.94 84 LEU A CA 1
ATOM 596 C C . LEU A 1 84 ? 4.662 5.447 2.639 1.00 92.94 84 LEU A C 1
ATOM 598 O O . LEU A 1 84 ? 4.898 4.306 3.024 1.00 92.94 84 LEU A O 1
ATOM 602 N N . ASP A 1 85 ? 5.495 6.459 2.869 1.00 92.50 85 ASP A N 1
ATOM 603 C CA . ASP A 1 85 ? 6.740 6.331 3.614 1.00 92.50 85 ASP A CA 1
ATOM 604 C C . ASP A 1 85 ? 6.484 5.902 5.059 1.00 92.50 85 ASP A C 1
ATOM 606 O O . ASP A 1 85 ? 7.173 4.999 5.540 1.00 92.50 85 ASP A O 1
ATOM 610 N N . ALA A 1 86 ? 5.470 6.482 5.710 1.00 91.75 86 ALA A N 1
ATOM 611 C CA . ALA A 1 86 ? 5.036 6.090 7.049 1.00 91.75 86 ALA A CA 1
ATOM 612 C C . ALA A 1 86 ? 4.535 4.635 7.099 1.00 91.75 86 ALA A C 1
ATOM 614 O O . ALA A 1 86 ? 4.912 3.894 8.005 1.00 91.75 86 ALA A O 1
ATOM 615 N N . LEU A 1 87 ? 3.745 4.196 6.109 1.00 94.44 87 LEU A N 1
ATOM 616 C CA . LEU A 1 87 ? 3.312 2.798 5.987 1.00 94.44 87 LEU A CA 1
ATOM 617 C C . LEU A 1 87 ? 4.521 1.858 5.862 1.00 94.44 87 LEU A C 1
ATOM 619 O O . LEU A 1 87 ? 4.689 0.929 6.648 1.00 94.44 87 LEU A O 1
ATOM 623 N N . LEU A 1 88 ? 5.397 2.119 4.891 1.00 94.62 88 LEU A N 1
ATOM 624 C CA . LEU A 1 88 ? 6.536 1.255 4.577 1.00 94.62 88 LEU A CA 1
ATOM 625 C C . LEU A 1 88 ? 7.624 1.252 5.661 1.00 94.62 88 LEU A C 1
ATOM 627 O O . LEU A 1 88 ? 8.482 0.372 5.653 1.00 94.62 88 LEU A O 1
ATOM 631 N N . ALA A 1 89 ? 7.643 2.228 6.572 1.00 92.50 89 ALA A N 1
ATOM 632 C CA . ALA A 1 89 ? 8.602 2.264 7.674 1.00 92.50 89 ALA A CA 1
ATOM 633 C C . ALA A 1 89 ? 8.404 1.108 8.670 1.00 92.50 89 ALA A C 1
ATOM 635 O O . ALA A 1 89 ? 9.370 0.674 9.306 1.00 92.50 89 ALA A O 1
ATOM 636 N N . HIS A 1 90 ? 7.171 0.618 8.821 1.00 86.88 90 HIS A N 1
ATOM 637 C CA . HIS A 1 90 ? 6.805 -0.349 9.863 1.00 86.88 90 HIS A CA 1
ATOM 638 C C . HIS A 1 90 ? 6.074 -1.584 9.328 1.00 86.88 90 HIS A C 1
ATOM 640 O O . HIS A 1 90 ? 5.788 -2.495 10.101 1.00 86.88 90 HIS A O 1
ATOM 646 N N . GLU A 1 91 ? 5.788 -1.640 8.026 1.00 94.88 91 GLU A N 1
ATOM 647 C CA . GLU A 1 91 ? 5.042 -2.749 7.442 1.00 94.88 91 GLU A CA 1
ATOM 648 C C . GLU A 1 91 ? 5.847 -4.057 7.403 1.00 94.88 91 GLU A C 1
ATOM 650 O O . GLU A 1 91 ? 7.010 -4.102 6.992 1.00 94.88 91 GLU A O 1
ATOM 655 N N . THR A 1 92 ? 5.178 -5.137 7.800 1.00 92.12 92 THR A N 1
ATOM 656 C CA . THR A 1 92 ? 5.704 -6.507 7.824 1.00 92.12 92 THR A CA 1
ATOM 657 C C . THR A 1 92 ? 4.820 -7.491 7.067 1.00 92.12 92 THR A C 1
ATOM 659 O O . THR A 1 92 ? 5.280 -8.577 6.732 1.00 92.12 92 THR A O 1
ATOM 662 N N . GLU A 1 93 ? 3.560 -7.144 6.802 1.00 94.62 93 GLU A N 1
ATOM 663 C CA . GLU A 1 93 ? 2.585 -8.022 6.167 1.00 94.62 93 GLU A CA 1
ATOM 664 C C . GLU A 1 93 ? 2.801 -8.083 4.649 1.00 94.62 93 GLU A C 1
ATOM 666 O O . GLU A 1 93 ? 2.590 -7.076 3.957 1.00 94.62 93 GLU A O 1
ATOM 671 N N . PRO A 1 94 ? 3.117 -9.265 4.080 1.00 94.06 94 PRO A N 1
ATOM 672 C CA . PRO A 1 94 ? 3.365 -9.395 2.647 1.00 94.06 94 PRO A CA 1
ATOM 673 C C . PRO A 1 94 ? 2.189 -8.941 1.779 1.00 94.06 94 PRO A C 1
ATOM 675 O O . PRO A 1 94 ? 2.397 -8.337 0.734 1.00 94.06 94 PRO A O 1
ATOM 678 N N . ALA A 1 95 ? 0.950 -9.161 2.230 1.00 94.06 95 ALA A N 1
ATOM 679 C CA . ALA A 1 95 ? -0.248 -8.759 1.493 1.00 94.06 95 ALA A CA 1
ATOM 680 C C . ALA A 1 95 ? -0.385 -7.232 1.339 1.00 94.06 95 ALA A C 1
ATOM 682 O O . ALA A 1 95 ? -0.944 -6.760 0.351 1.00 94.06 95 ALA A O 1
ATOM 683 N N . VAL A 1 96 ? 0.116 -6.447 2.302 1.00 96.44 96 VAL A N 1
ATOM 684 C CA . VAL A 1 96 ? 0.104 -4.979 2.202 1.00 96.44 96 VAL A CA 1
ATOM 685 C C . VAL A 1 96 ? 1.161 -4.521 1.206 1.00 96.44 96 VAL A C 1
ATOM 687 O O . VAL A 1 96 ? 0.871 -3.716 0.324 1.00 96.44 96 VAL A O 1
ATOM 690 N N . LEU A 1 97 ? 2.367 -5.076 1.317 1.00 96.38 97 LEU A N 1
ATOM 691 C CA . LEU A 1 97 ? 3.493 -4.782 0.433 1.00 96.38 97 LEU A CA 1
ATOM 692 C C . LEU A 1 97 ? 3.194 -5.158 -1.025 1.00 96.38 97 LEU A C 1
ATOM 694 O O . LEU A 1 97 ? 3.486 -4.383 -1.933 1.00 96.38 97 LEU A O 1
ATOM 698 N N . ASP A 1 98 ? 2.535 -6.295 -1.245 1.00 94.88 98 ASP A N 1
ATOM 699 C CA . ASP A 1 98 ? 2.090 -6.747 -2.562 1.00 94.88 98 ASP A CA 1
ATOM 700 C C . ASP A 1 98 ? 1.032 -5.813 -3.177 1.00 94.88 98 ASP A C 1
ATOM 702 O O . ASP A 1 98 ? 1.122 -5.446 -4.351 1.00 94.88 98 ASP A O 1
ATOM 706 N N . ALA A 1 99 ? 0.069 -5.340 -2.376 1.00 95.69 99 ALA A N 1
ATOM 707 C CA . ALA A 1 99 ? -0.932 -4.376 -2.834 1.00 95.69 99 ALA A CA 1
ATOM 708 C C . ALA A 1 99 ? -0.301 -3.033 -3.248 1.00 95.69 99 ALA A C 1
ATOM 710 O O . ALA A 1 99 ? -0.692 -2.449 -4.265 1.00 95.69 99 ALA A O 1
ATOM 711 N N . VAL A 1 100 ? 0.693 -2.561 -2.486 1.00 95.94 100 VAL A N 1
ATOM 712 C CA . VAL A 1 100 ? 1.484 -1.364 -2.813 1.00 95.94 100 VAL A CA 1
ATOM 713 C C . VAL A 1 100 ? 2.259 -1.578 -4.114 1.00 95.94 100 VAL A C 1
ATOM 715 O O . VAL A 1 100 ? 2.179 -0.732 -5.005 1.00 95.94 100 VAL A O 1
ATOM 718 N N . LEU A 1 101 ? 2.956 -2.710 -4.258 1.00 94.94 101 LEU A N 1
ATOM 719 C CA . LEU A 1 101 ? 3.732 -3.057 -5.453 1.00 94.94 101 LEU A CA 1
ATOM 720 C C . LEU A 1 101 ? 2.861 -3.029 -6.713 1.00 94.94 101 LEU A C 1
ATOM 722 O O . LEU A 1 101 ? 3.203 -2.369 -7.695 1.00 94.94 101 LEU A O 1
ATOM 726 N N . HIS A 1 102 ? 1.704 -3.690 -6.668 1.00 93.69 102 HIS A N 1
ATOM 727 C CA . HIS A 1 102 ? 0.791 -3.746 -7.805 1.00 93.69 102 HIS A CA 1
ATOM 728 C C . HIS A 1 102 ? 0.222 -2.375 -8.179 1.00 93.69 102 HIS A C 1
ATOM 730 O O . HIS A 1 102 ? 0.025 -2.092 -9.362 1.00 93.69 102 HIS A O 1
ATOM 736 N N . ALA A 1 103 ? -0.064 -1.520 -7.194 1.00 93.12 103 ALA A N 1
ATOM 737 C CA . ALA A 1 103 ? -0.516 -0.156 -7.447 1.00 93.12 103 ALA A CA 1
ATOM 738 C C . ALA A 1 103 ? 0.582 0.722 -8.052 1.00 93.12 103 ALA A C 1
ATOM 740 O O . ALA A 1 103 ? 0.337 1.360 -9.078 1.00 93.12 103 ALA A O 1
ATOM 741 N N . ALA A 1 104 ? 1.783 0.683 -7.474 1.00 91.44 104 ALA A N 1
ATOM 742 C CA . ALA A 1 104 ? 2.931 1.452 -7.929 1.00 91.44 104 ALA A CA 1
ATOM 743 C C . ALA A 1 104 ? 3.364 1.070 -9.345 1.00 91.44 104 ALA A C 1
ATOM 745 O O . ALA A 1 104 ? 3.644 1.943 -10.154 1.00 91.44 104 ALA A O 1
ATOM 746 N N . ALA A 1 105 ? 3.369 -0.221 -9.686 1.00 90.31 105 ALA A N 1
ATOM 747 C CA . ALA A 1 105 ? 3.828 -0.704 -10.989 1.00 90.31 105 ALA A CA 1
ATOM 748 C C . ALA A 1 105 ? 3.016 -0.170 -12.182 1.00 90.31 105 ALA A C 1
ATOM 750 O O . ALA A 1 105 ? 3.494 -0.187 -13.316 1.00 90.31 105 ALA A O 1
ATOM 751 N N . ARG A 1 106 ? 1.795 0.320 -11.935 1.00 85.44 106 ARG A N 1
ATOM 752 C CA . ARG A 1 106 ? 0.957 0.987 -12.942 1.00 85.44 106 ARG A CA 1
ATOM 753 C C . ARG A 1 106 ? 1.327 2.463 -13.149 1.00 85.44 106 ARG A C 1
ATOM 755 O O . ARG A 1 106 ? 0.721 3.115 -13.997 1.00 85.44 106 ARG A O 1
ATOM 762 N N . SER A 1 107 ? 2.288 2.989 -12.391 1.00 78.69 107 SER A N 1
ATOM 763 C CA . SER A 1 107 ? 2.828 4.337 -12.543 1.00 78.69 107 SER A CA 1
ATOM 764 C C . SER A 1 107 ? 3.875 4.415 -13.653 1.00 78.69 107 SER A C 1
ATOM 766 O O . SER A 1 107 ? 4.509 3.427 -14.027 1.00 78.69 107 SER A O 1
ATOM 768 N N . ALA A 1 108 ? 4.061 5.626 -14.174 1.00 66.81 108 ALA A N 1
ATOM 769 C CA . ALA A 1 108 ? 5.195 5.984 -15.021 1.00 66.81 108 ALA A CA 1
ATOM 770 C C . ALA A 1 108 ? 6.215 6.843 -14.248 1.00 66.81 108 ALA A C 1
ATOM 772 O O . ALA A 1 108 ? 6.907 7.655 -14.853 1.00 66.81 108 ALA A O 1
ATOM 773 N N . GLU A 1 109 ? 6.256 6.727 -12.916 1.00 73.31 109 GLU A N 1
ATOM 774 C CA . GLU A 1 109 ? 7.129 7.555 -12.077 1.00 73.31 109 GLU A CA 1
ATOM 775 C C . GLU A 1 109 ? 8.602 7.150 -12.230 1.00 73.31 109 GLU A C 1
ATOM 777 O O . GLU A 1 109 ? 8.924 5.963 -12.296 1.00 73.31 109 GLU A O 1
ATOM 782 N N . GLU A 1 110 ? 9.493 8.145 -12.267 1.00 70.88 110 GLU A N 1
ATOM 783 C CA . GLU A 1 110 ? 10.946 7.947 -12.399 1.00 70.88 110 GLU A CA 1
ATOM 784 C C . GLU A 1 110 ? 11.517 7.129 -11.225 1.00 70.88 110 GLU A C 1
ATOM 786 O O . GLU A 1 110 ? 12.328 6.230 -11.435 1.00 70.88 110 GLU A O 1
ATOM 791 N N . ASP A 1 111 ? 10.994 7.341 -10.013 1.00 83.38 111 ASP A N 1
ATOM 792 C CA . ASP A 1 111 ? 11.438 6.671 -8.781 1.00 83.38 111 ASP A CA 1
ATOM 793 C C . ASP A 1 111 ? 10.829 5.261 -8.586 1.00 83.38 111 ASP A C 1
ATOM 795 O O . ASP A 1 111 ? 10.970 4.654 -7.519 1.00 83.38 111 ASP A O 1
ATOM 799 N N . LEU A 1 112 ? 10.117 4.712 -9.582 1.00 89.06 112 LEU A N 1
ATOM 800 C CA . LEU A 1 112 ? 9.433 3.419 -9.447 1.00 89.06 112 LEU A CA 1
ATOM 801 C C . LEU A 1 112 ? 10.402 2.280 -9.086 1.00 89.06 112 LEU A C 1
ATOM 803 O O . LEU A 1 112 ? 10.055 1.423 -8.273 1.00 89.06 112 LEU A O 1
ATOM 807 N N . GLY A 1 113 ? 11.615 2.282 -9.647 1.00 90.81 113 GLY A N 1
ATOM 808 C CA . GLY A 1 113 ? 12.634 1.268 -9.353 1.00 90.81 113 GLY A CA 1
ATOM 809 C C . GLY A 1 113 ? 13.032 1.244 -7.874 1.00 90.81 113 GLY A C 1
ATOM 810 O O . GLY A 1 113 ? 13.099 0.174 -7.268 1.00 90.81 113 GLY A O 1
ATOM 811 N N . ASP A 1 114 ? 13.195 2.418 -7.260 1.00 91.44 114 ASP A N 1
ATOM 812 C CA . ASP A 1 114 ? 13.531 2.544 -5.839 1.00 91.44 114 ASP A CA 1
ATOM 813 C C . ASP A 1 114 ? 12.412 2.041 -4.930 1.00 91.44 114 ASP A C 1
ATOM 815 O O . ASP A 1 114 ? 12.673 1.349 -3.941 1.00 91.44 114 ASP A O 1
ATOM 819 N N . LEU A 1 115 ? 11.159 2.346 -5.276 1.00 92.12 115 LEU A N 1
ATOM 820 C CA . LEU A 1 115 ? 10.002 1.862 -4.530 1.00 92.12 115 LEU A CA 1
ATOM 821 C C . LEU A 1 115 ? 9.875 0.335 -4.622 1.00 92.12 115 LEU A C 1
ATOM 823 O O . LEU A 1 115 ? 9.694 -0.322 -3.596 1.00 92.12 115 LEU A O 1
ATOM 827 N N . VAL A 1 116 ? 10.022 -0.238 -5.821 1.00 94.00 116 VAL A N 1
ATOM 828 C CA . VAL A 1 116 ? 9.997 -1.697 -6.029 1.00 94.00 116 VAL A CA 1
ATOM 829 C C . VAL A 1 116 ? 11.114 -2.371 -5.233 1.00 94.00 116 VAL A C 1
ATOM 831 O O . VAL A 1 116 ? 10.851 -3.340 -4.520 1.00 94.00 116 VAL A O 1
ATOM 834 N N . ARG A 1 117 ? 12.337 -1.828 -5.277 1.00 93.19 117 ARG A N 1
ATOM 835 C CA . ARG A 1 117 ? 13.471 -2.325 -4.489 1.00 93.19 117 ARG A CA 1
ATOM 836 C C . ARG A 1 117 ? 13.187 -2.267 -2.990 1.00 93.19 117 ARG A C 1
ATOM 838 O O . ARG A 1 117 ? 13.393 -3.258 -2.293 1.00 93.19 117 ARG A O 1
ATOM 845 N N . ARG A 1 118 ? 12.683 -1.138 -2.479 1.00 94.25 118 ARG A N 1
ATOM 846 C CA . ARG A 1 118 ? 12.334 -0.982 -1.058 1.00 94.25 118 ARG A CA 1
ATOM 847 C C . ARG A 1 118 ? 11.293 -2.010 -0.621 1.00 94.25 118 ARG A C 1
ATOM 849 O O . ARG A 1 118 ? 11.457 -2.613 0.435 1.00 94.25 118 ARG A O 1
ATOM 856 N N . ILE A 1 119 ? 10.252 -2.228 -1.424 1.00 94.81 119 ILE A N 1
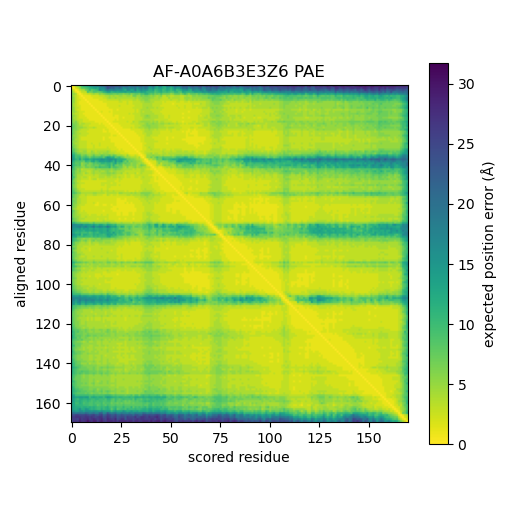ATOM 857 C CA . ILE A 1 119 ? 9.225 -3.242 -1.151 1.00 94.81 119 ILE A CA 1
ATOM 858 C C . ILE A 1 119 ? 9.837 -4.643 -1.143 1.00 94.81 119 ILE A C 1
ATOM 860 O O . ILE A 1 119 ? 9.596 -5.408 -0.209 1.00 94.81 119 ILE A O 1
ATOM 864 N N . GLY A 1 120 ? 10.671 -4.961 -2.133 1.00 93.50 120 GLY A N 1
ATOM 865 C CA . GLY A 1 120 ? 11.372 -6.236 -2.185 1.00 93.50 120 GLY A CA 1
ATOM 866 C C . GLY A 1 120 ? 12.229 -6.470 -0.937 1.00 93.50 120 GLY A C 1
ATOM 867 O O . GLY A 1 120 ? 12.119 -7.524 -0.323 1.00 93.50 120 GLY A O 1
ATOM 868 N N . LEU A 1 121 ? 13.004 -5.474 -0.486 1.00 94.69 121 LEU A N 1
ATOM 869 C CA . LEU A 1 121 ? 13.839 -5.575 0.722 1.00 94.69 121 LEU A CA 1
ATOM 870 C C . LEU A 1 121 ? 13.022 -5.845 1.995 1.00 94.69 121 LEU A C 1
ATOM 872 O O . LEU A 1 121 ? 13.524 -6.468 2.931 1.00 94.69 121 LEU A O 1
ATOM 876 N N . LEU A 1 122 ? 11.775 -5.372 2.055 1.00 94.69 122 LEU A N 1
ATOM 877 C CA . LEU A 1 122 ? 10.856 -5.684 3.150 1.00 94.69 122 LEU A CA 1
ATOM 878 C C . LEU A 1 122 ? 10.320 -7.118 3.037 1.00 94.69 122 LEU A C 1
ATOM 880 O O . LEU A 1 122 ? 10.263 -7.825 4.041 1.00 94.69 122 LEU A O 1
ATOM 884 N N . LEU A 1 123 ? 9.975 -7.558 1.826 1.00 92.88 123 LEU A N 1
ATOM 885 C CA . LEU A 1 123 ? 9.410 -8.880 1.554 1.00 92.88 123 LEU A CA 1
ATOM 886 C C . LEU A 1 123 ? 10.421 -10.020 1.758 1.00 92.88 123 LEU A C 1
ATOM 888 O O . LEU A 1 123 ? 10.097 -11.014 2.406 1.00 92.88 123 LEU A O 1
ATOM 892 N N . VAL A 1 124 ? 11.665 -9.870 1.297 1.00 93.31 124 VAL A N 1
ATOM 893 C CA . VAL A 1 124 ? 12.700 -10.924 1.385 1.00 93.31 124 VAL A CA 1
ATOM 894 C C . VAL A 1 124 ? 13.193 -11.209 2.808 1.00 93.31 124 VAL A C 1
ATOM 896 O O . VAL A 1 124 ? 13.977 -12.131 3.020 1.00 93.31 124 VAL A O 1
ATOM 899 N N . ARG A 1 125 ? 12.700 -10.473 3.815 1.00 92.25 125 ARG A N 1
ATOM 900 C CA . ARG A 1 125 ? 12.930 -10.777 5.240 1.00 92.25 125 ARG A CA 1
ATOM 901 C C . ARG A 1 125 ? 12.353 -12.132 5.659 1.00 92.25 125 ARG A C 1
ATOM 903 O O . ARG A 1 125 ? 12.724 -12.642 6.712 1.00 92.25 125 ARG A O 1
ATOM 910 N N . THR A 1 126 ? 11.447 -12.694 4.858 1.00 90.12 126 THR A N 1
ATOM 911 C CA . THR A 1 126 ? 10.842 -14.014 5.066 1.00 90.12 126 THR A CA 1
ATOM 912 C C . THR A 1 126 ? 10.848 -14.815 3.759 1.00 90.12 126 THR A C 1
ATOM 914 O O . THR A 1 126 ? 10.725 -14.213 2.687 1.00 90.12 126 THR A O 1
ATOM 917 N N . PRO A 1 127 ? 10.950 -16.157 3.803 1.00 89.31 127 PRO A N 1
ATOM 918 C CA . PRO A 1 127 ? 10.815 -16.994 2.609 1.00 89.31 127 PRO A CA 1
ATOM 919 C C . PRO A 1 127 ? 9.470 -16.803 1.896 1.00 89.31 127 PRO A C 1
ATOM 921 O O . PRO A 1 127 ? 9.413 -16.744 0.668 1.00 89.31 127 PRO A O 1
ATOM 924 N N . GLU A 1 128 ? 8.386 -16.661 2.660 1.00 89.44 128 GLU A N 1
ATOM 925 C CA . GLU A 1 128 ? 7.042 -16.433 2.132 1.00 89.44 128 GLU A CA 1
ATOM 926 C C . GLU A 1 128 ? 6.955 -15.096 1.392 1.00 89.44 128 GLU A C 1
ATOM 928 O O . GLU A 1 128 ? 6.354 -15.017 0.319 1.00 89.44 128 GLU A O 1
ATOM 933 N N . GLY A 1 129 ? 7.575 -14.050 1.945 1.00 91.94 129 GLY A N 1
ATOM 934 C CA . GLY A 1 129 ? 7.633 -12.736 1.320 1.00 91.94 129 GLY A CA 1
ATOM 935 C C . GLY A 1 129 ? 8.511 -12.718 0.068 1.00 91.94 129 GLY A C 1
ATOM 936 O O . GLY A 1 129 ? 8.089 -12.145 -0.933 1.00 91.94 129 GL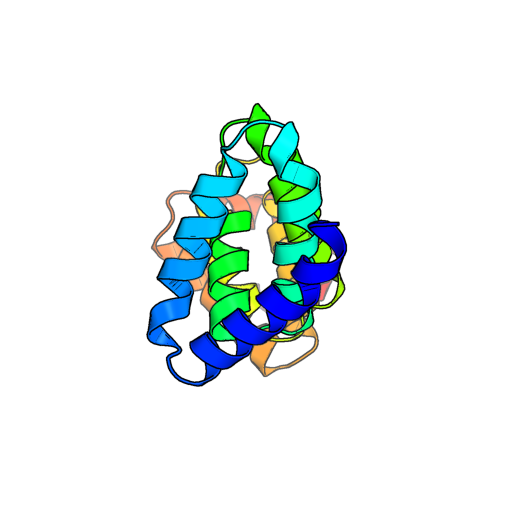Y A O 1
ATOM 937 N N . ALA A 1 130 ? 9.656 -13.410 0.056 1.00 91.69 130 ALA A N 1
ATOM 938 C CA . ALA A 1 130 ? 10.466 -13.575 -1.156 1.00 91.69 130 ALA A CA 1
ATOM 939 C C . ALA A 1 130 ? 9.656 -14.236 -2.288 1.00 91.69 130 ALA A C 1
ATOM 941 O O . ALA A 1 130 ? 9.553 -13.692 -3.386 1.00 91.69 130 ALA A O 1
ATOM 942 N N . ALA A 1 131 ? 8.963 -15.341 -1.987 1.00 90.88 131 ALA A N 1
ATOM 943 C CA . ALA A 1 131 ? 8.097 -16.016 -2.954 1.00 90.88 131 ALA A CA 1
ATOM 944 C C . ALA A 1 131 ? 6.890 -15.163 -3.394 1.00 90.88 131 ALA A C 1
ATOM 946 O O . ALA A 1 131 ? 6.363 -15.360 -4.493 1.00 90.88 131 ALA A O 1
ATOM 947 N N . ALA A 1 132 ? 6.404 -14.252 -2.545 1.00 91.12 132 ALA A N 1
ATOM 948 C CA . ALA A 1 132 ? 5.373 -13.287 -2.918 1.00 91.12 132 ALA A CA 1
ATOM 949 C C . ALA A 1 132 ? 5.929 -12.212 -3.864 1.00 91.12 132 ALA A C 1
ATOM 951 O O . ALA A 1 132 ? 5.290 -11.910 -4.868 1.00 91.12 132 ALA A O 1
ATOM 952 N N . PHE A 1 133 ? 7.132 -11.699 -3.593 1.00 93.50 133 PHE A N 1
ATOM 953 C CA . PHE A 1 133 ? 7.793 -10.697 -4.426 1.00 93.50 133 PHE A CA 1
ATOM 954 C C . PHE A 1 133 ? 8.066 -11.219 -5.839 1.00 93.50 133 PHE A C 1
ATOM 956 O O . PHE A 1 133 ? 7.645 -10.588 -6.808 1.00 93.50 133 PHE A O 1
ATOM 963 N N . ASP A 1 134 ? 8.664 -12.408 -5.964 1.00 92.31 134 ASP A N 1
ATOM 964 C CA . ASP A 1 134 ? 8.948 -13.032 -7.263 1.00 92.31 134 ASP A CA 1
ATOM 965 C C . ASP A 1 134 ? 7.669 -13.235 -8.084 1.00 92.31 134 ASP A C 1
ATOM 967 O O . ASP A 1 134 ? 7.606 -12.932 -9.279 1.00 92.31 134 ASP A O 1
ATOM 971 N N . ARG A 1 135 ? 6.606 -13.711 -7.425 1.00 93.25 135 ARG A N 1
ATOM 972 C CA . ARG A 1 135 ? 5.302 -13.924 -8.058 1.00 93.25 135 ARG A CA 1
ATOM 973 C C . ARG A 1 135 ? 4.677 -12.607 -8.510 1.00 93.25 135 ARG A C 1
ATOM 975 O O . ARG A 1 135 ? 4.169 -1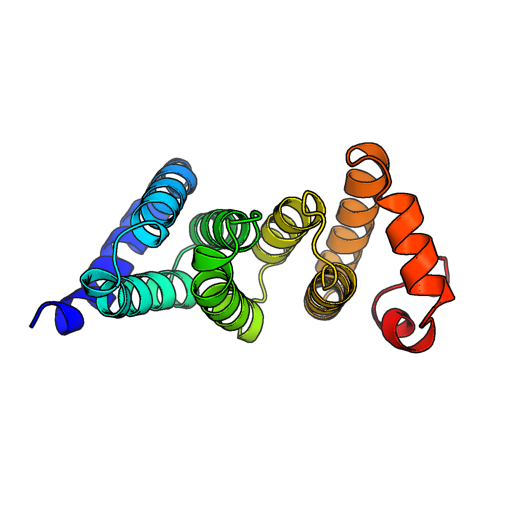2.551 -9.628 1.00 93.25 135 ARG A O 1
ATOM 982 N N . GLY A 1 136 ? 4.756 -11.565 -7.682 1.00 93.88 136 GLY A N 1
ATOM 983 C CA . GLY A 1 136 ? 4.287 -10.220 -8.004 1.00 93.88 136 GLY A CA 1
ATOM 984 C C . GLY A 1 136 ? 5.032 -9.623 -9.199 1.00 93.88 136 GLY A C 1
ATOM 985 O O . GLY A 1 136 ? 4.398 -9.160 -10.145 1.00 93.88 136 GLY A O 1
ATOM 986 N N . LEU A 1 137 ? 6.367 -9.711 -9.236 1.00 93.69 137 LEU A N 1
ATOM 987 C CA . LEU A 1 137 ? 7.161 -9.253 -10.383 1.00 93.69 137 LEU A CA 1
ATOM 988 C C . LEU A 1 137 ? 6.815 -10.019 -11.667 1.00 93.69 137 LEU A C 1
ATOM 990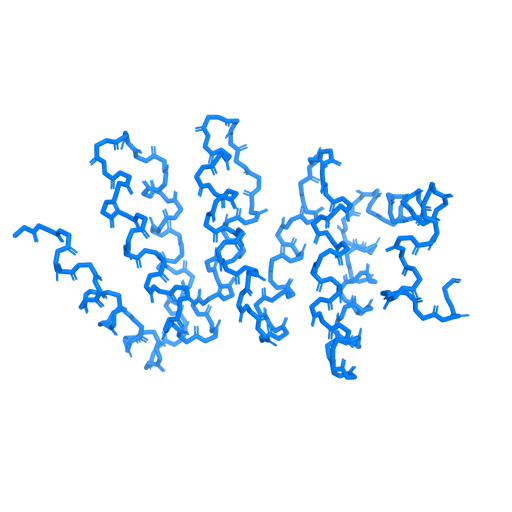 O O . LEU A 1 137 ? 6.642 -9.403 -12.722 1.00 93.69 137 LEU A O 1
ATOM 994 N N . ALA A 1 138 ? 6.657 -11.342 -11.589 1.00 93.19 138 ALA A N 1
ATOM 995 C CA . ALA A 1 138 ? 6.266 -12.168 -12.729 1.00 93.19 138 ALA A CA 1
ATOM 996 C C . ALA A 1 138 ? 4.834 -11.872 -13.212 1.00 93.19 138 ALA A C 1
ATOM 998 O O . ALA A 1 138 ? 4.542 -11.920 -14.409 1.00 93.19 138 ALA A O 1
ATOM 999 N N . GLU A 1 139 ? 3.908 -11.575 -12.302 1.00 94.69 139 GLU A N 1
ATOM 1000 C CA . GLU A 1 139 ? 2.548 -11.166 -12.643 1.00 94.69 139 GLU A CA 1
ATOM 1001 C C . GLU A 1 139 ? 2.519 -9.785 -13.299 1.00 94.69 139 GLU A C 1
ATOM 1003 O O . GLU A 1 139 ? 1.899 -9.619 -14.351 1.00 94.69 139 GLU A O 1
ATOM 1008 N N . LEU A 1 140 ? 3.258 -8.822 -12.756 1.00 94.69 140 LEU A N 1
ATOM 1009 C CA . LEU A 1 140 ? 3.387 -7.488 -13.328 1.00 94.69 140 LEU A CA 1
ATOM 1010 C C . LEU A 1 140 ? 4.077 -7.507 -14.691 1.00 94.69 140 LEU A C 1
ATOM 1012 O O . LEU A 1 140 ? 3.608 -6.848 -15.613 1.00 94.69 140 LEU A O 1
ATOM 1016 N N . GLY A 1 141 ? 5.123 -8.316 -14.868 1.00 93.44 141 GLY A N 1
ATOM 1017 C CA . GLY A 1 141 ? 5.784 -8.496 -16.161 1.00 93.44 141 GLY A CA 1
ATOM 1018 C C . GLY A 1 141 ? 4.852 -9.037 -17.251 1.00 93.44 141 GLY A C 1
ATOM 1019 O O . GLY A 1 141 ? 5.025 -8.700 -18.421 1.00 93.44 141 GLY A O 1
ATOM 1020 N N . ARG A 1 142 ? 3.835 -9.827 -16.875 1.00 94.06 142 ARG A N 1
ATOM 1021 C CA . ARG A 1 142 ? 2.819 -10.358 -17.799 1.00 94.06 142 ARG A CA 1
ATOM 1022 C C . ARG A 1 142 ? 1.703 -9.364 -18.116 1.00 94.06 142 ARG A C 1
ATOM 1024 O O . ARG A 1 142 ? 1.209 -9.368 -19.240 1.00 94.06 142 ARG A O 1
ATOM 1031 N N . HIS A 1 143 ? 1.287 -8.547 -17.147 1.00 93.38 143 HIS A N 1
ATOM 1032 C CA . HIS A 1 143 ? 0.068 -7.735 -17.269 1.00 93.38 143 HIS A CA 1
ATOM 1033 C C . HIS A 1 143 ? 0.314 -6.233 -17.442 1.00 93.38 143 HIS A C 1
ATOM 1035 O O . HIS A 1 143 ? -0.579 -5.530 -17.913 1.00 93.38 143 HIS A O 1
ATOM 1041 N N . VAL A 1 144 ? 1.491 -5.722 -17.076 1.00 91.38 144 VAL A N 1
ATOM 1042 C CA . VAL A 1 144 ? 1.836 -4.302 -17.193 1.00 91.38 144 VAL A CA 1
ATOM 1043 C C . VAL A 1 144 ? 2.803 -4.105 -18.363 1.00 91.38 144 VAL A C 1
ATOM 1045 O O . VAL A 1 144 ? 3.967 -4.512 -18.281 1.00 91.38 144 VAL A O 1
ATOM 1048 N N . PRO A 1 145 ? 2.365 -3.449 -19.456 1.00 90.75 145 PRO A N 1
ATOM 1049 C CA . PRO A 1 145 ? 3.216 -3.204 -20.613 1.00 90.75 145 PRO A CA 1
ATOM 1050 C C . PRO A 1 145 ? 4.523 -2.496 -20.240 1.00 90.75 145 PRO A C 1
ATOM 1052 O O . PRO A 1 145 ? 4.532 -1.487 -19.533 1.00 90.75 145 PRO A O 1
ATOM 1055 N N . GLY A 1 146 ? 5.639 -3.039 -20.727 1.00 91.19 146 GLY A N 1
ATOM 1056 C CA . GLY A 1 146 ? 6.976 -2.484 -20.509 1.00 91.19 146 GLY A CA 1
ATOM 1057 C C . GLY A 1 146 ? 7.562 -2.715 -19.113 1.00 91.19 146 GLY A C 1
ATOM 1058 O O . GLY A 1 146 ? 8.733 -2.406 -18.916 1.00 91.19 146 GLY A O 1
ATOM 1059 N N . PHE A 1 147 ? 6.821 -3.288 -18.157 1.00 92.25 147 PHE A N 1
ATOM 1060 C CA . PHE A 1 147 ? 7.331 -3.496 -16.798 1.00 92.25 147 PHE A CA 1
ATOM 1061 C C . PHE A 1 147 ? 8.535 -4.444 -16.765 1.00 92.25 147 PHE A C 1
ATOM 1063 O O . PHE A 1 147 ? 9.551 -4.108 -16.167 1.00 92.25 147 PHE A O 1
ATOM 1070 N N . ALA A 1 148 ? 8.475 -5.572 -17.482 1.00 91.69 148 ALA A N 1
ATOM 1071 C CA . ALA A 1 148 ? 9.600 -6.509 -17.570 1.00 91.69 148 ALA A CA 1
ATOM 1072 C C . ALA A 1 148 ? 10.874 -5.854 -18.140 1.00 91.69 148 ALA A C 1
ATOM 1074 O O . ALA A 1 148 ? 11.970 -6.090 -17.639 1.00 91.69 148 ALA A O 1
ATOM 1075 N N . ALA A 1 149 ? 10.727 -4.979 -19.142 1.00 92.56 149 ALA A N 1
ATOM 1076 C CA . ALA A 1 149 ? 11.850 -4.235 -19.709 1.00 92.56 149 ALA A CA 1
ATOM 1077 C C . ALA A 1 149 ? 12.442 -3.228 -18.707 1.00 92.56 149 ALA A C 1
ATOM 1079 O O . ALA A 1 149 ? 13.659 -3.086 -18.646 1.00 92.56 149 ALA A O 1
ATOM 1080 N N . ARG A 1 150 ? 11.606 -2.569 -17.889 1.00 92.06 150 ARG A N 1
ATOM 1081 C CA . ARG A 1 150 ? 12.080 -1.682 -16.811 1.00 92.06 150 ARG A CA 1
ATOM 1082 C C . ARG A 1 150 ? 12.852 -2.446 -15.742 1.00 92.06 150 ARG A C 1
ATOM 1084 O O . ARG A 1 150 ? 13.926 -2.004 -15.364 1.00 92.06 150 ARG A O 1
ATOM 1091 N N . VAL A 1 151 ? 12.339 -3.598 -15.304 1.00 91.31 151 VAL A N 1
ATOM 1092 C CA . VAL A 1 151 ? 13.035 -4.450 -14.326 1.00 91.31 151 VAL A CA 1
ATOM 1093 C C . VAL A 1 151 ? 14.400 -4.873 -14.866 1.00 91.31 151 VAL A C 1
ATOM 1095 O O . VAL A 1 151 ? 15.399 -4.698 -14.178 1.00 91.31 151 VAL A O 1
ATOM 1098 N N . ALA A 1 152 ? 14.467 -5.342 -16.114 1.00 91.50 152 ALA A N 1
ATOM 1099 C CA . ALA A 1 152 ? 15.736 -5.696 -16.747 1.00 91.50 152 ALA A CA 1
ATOM 1100 C C . ALA A 1 152 ? 16.713 -4.506 -16.816 1.00 91.50 152 ALA A C 1
ATOM 1102 O O . ALA A 1 152 ? 17.899 -4.681 -16.549 1.00 91.50 152 ALA A O 1
ATOM 1103 N N . ALA A 1 153 ? 16.220 -3.301 -17.122 1.00 91.88 153 ALA A N 1
ATOM 1104 C CA . ALA A 1 153 ? 17.039 -2.090 -17.135 1.00 91.88 153 ALA A CA 1
ATOM 1105 C C . ALA A 1 153 ? 17.581 -1.743 -15.738 1.00 91.88 153 ALA A C 1
ATOM 1107 O O . ALA A 1 153 ? 18.780 -1.545 -15.591 1.00 91.88 153 ALA A O 1
ATOM 1108 N N . TRP A 1 154 ? 16.744 -1.760 -14.694 1.00 92.19 154 TRP A N 1
ATOM 1109 C CA . TRP A 1 154 ? 17.192 -1.483 -13.322 1.00 92.19 154 TRP A CA 1
ATOM 1110 C C . TRP A 1 154 ? 18.247 -2.481 -12.828 1.00 92.19 154 TRP A C 1
ATOM 1112 O O . TRP A 1 154 ? 19.196 -2.085 -12.151 1.00 92.19 154 TRP A O 1
ATOM 1122 N N . LEU A 1 155 ? 18.099 -3.762 -13.184 1.00 88.94 155 LEU A N 1
ATOM 1123 C CA . LEU A 1 155 ? 19.075 -4.803 -12.855 1.00 88.94 155 LEU A CA 1
ATOM 1124 C C . LEU A 1 155 ? 20.399 -4.621 -13.602 1.00 88.94 155 LEU A C 1
ATOM 1126 O O . LEU A 1 155 ? 21.455 -4.883 -13.030 1.00 88.94 155 LEU A O 1
ATOM 1130 N N . ALA A 1 156 ? 20.350 -4.169 -14.856 1.00 90.00 156 ALA A N 1
ATOM 1131 C CA . ALA A 1 156 ? 21.541 -3.892 -15.650 1.00 90.00 156 ALA A CA 1
ATOM 1132 C C . ALA A 1 156 ? 22.281 -2.632 -15.171 1.00 90.00 156 ALA A C 1
ATOM 1134 O O . ALA A 1 156 ? 23.511 -2.631 -15.127 1.00 90.00 156 ALA A O 1
ATOM 1135 N N . ASP A 1 157 ? 21.542 -1.588 -14.791 1.00 90.69 157 ASP A N 1
ATOM 1136 C CA . ASP A 1 157 ? 22.106 -0.298 -14.388 1.00 90.69 157 ASP A CA 1
ATOM 1137 C C . ASP A 1 157 ? 22.760 -0.350 -12.996 1.00 90.69 157 ASP A C 1
ATOM 1139 O O . ASP A 1 157 ? 23.792 0.285 -12.771 1.00 90.69 157 ASP A O 1
ATOM 1143 N N . ALA A 1 158 ? 22.182 -1.106 -12.053 1.00 87.12 158 ALA A N 1
ATOM 1144 C CA . ALA A 1 158 ? 22.655 -1.158 -10.667 1.00 87.12 158 ALA A CA 1
ATOM 1145 C C . ALA A 1 158 ? 22.557 -2.568 -10.044 1.00 87.12 158 ALA A C 1
ATOM 1147 O O . ALA A 1 158 ? 21.868 -2.753 -9.041 1.00 87.12 158 ALA A O 1
ATOM 1148 N N . PRO A 1 159 ? 23.259 -3.587 -10.565 1.00 84.69 159 PRO A N 1
ATOM 1149 C CA . PRO A 1 159 ? 23.107 -4.977 -10.114 1.00 84.69 159 PRO A CA 1
ATOM 1150 C C . PRO A 1 159 ? 23.373 -5.170 -8.612 1.00 84.69 159 PRO A C 1
ATOM 1152 O O . PRO A 1 159 ? 22.675 -5.934 -7.944 1.00 84.69 159 PRO A O 1
ATOM 1155 N N . GLN A 1 160 ? 24.338 -4.438 -8.045 1.00 84.94 160 GLN A N 1
ATOM 1156 C CA . GLN A 1 160 ? 24.653 -4.488 -6.614 1.00 84.94 160 GLN A CA 1
ATOM 1157 C C . GLN A 1 160 ? 23.501 -4.010 -5.718 1.00 84.94 160 GLN A C 1
ATOM 1159 O O . GLN A 1 160 ? 23.340 -4.510 -4.607 1.00 84.94 160 GLN A O 1
ATOM 1164 N N . ASP A 1 161 ? 22.673 -3.091 -6.212 1.00 85.38 161 ASP A N 1
ATOM 1165 C CA . ASP A 1 161 ? 21.537 -2.538 -5.476 1.00 85.38 161 ASP A CA 1
ATOM 1166 C C . ASP A 1 161 ? 20.369 -3.532 -5.403 1.00 85.38 161 ASP A C 1
ATOM 1168 O O . ASP A 1 161 ? 19.506 -3.416 -4.530 1.00 85.38 161 ASP A O 1
ATOM 1172 N N . TRP A 1 162 ? 20.357 -4.520 -6.300 1.00 86.81 162 TRP A N 1
ATOM 1173 C CA . TRP A 1 162 ? 19.311 -5.530 -6.426 1.00 86.81 162 TRP A CA 1
ATOM 1174 C C . TRP A 1 162 ? 19.737 -6.925 -5.945 1.00 86.81 162 TRP A C 1
ATOM 1176 O O . TRP A 1 162 ? 18.889 -7.794 -5.757 1.00 86.81 162 TRP A O 1
ATOM 1186 N N . ALA A 1 163 ? 21.023 -7.144 -5.659 1.00 84.06 163 ALA A N 1
ATOM 1187 C CA . ALA A 1 163 ? 21.559 -8.446 -5.247 1.00 84.06 163 ALA A CA 1
ATOM 1188 C C . ALA A 1 163 ? 20.901 -9.033 -3.979 1.00 84.06 163 ALA A C 1
ATOM 1190 O O . ALA A 1 163 ? 20.875 -10.246 -3.796 1.00 84.06 163 ALA A O 1
ATOM 1191 N N . ALA A 1 164 ? 20.366 -8.184 -3.094 1.00 81.56 164 ALA A N 1
ATOM 1192 C CA . ALA A 1 164 ? 19.664 -8.621 -1.885 1.00 81.56 164 ALA A CA 1
ATOM 1193 C C . ALA A 1 164 ? 18.208 -9.053 -2.135 1.00 81.56 164 ALA A C 1
ATOM 1195 O O . ALA A 1 164 ? 17.615 -9.714 -1.285 1.00 81.56 164 ALA A O 1
ATOM 1196 N N . VAL A 1 165 ? 17.621 -8.647 -3.264 1.00 81.75 165 VAL A N 1
ATOM 1197 C CA . VAL A 1 165 ? 16.200 -8.856 -3.589 1.00 81.75 165 VAL A CA 1
ATOM 1198 C C . VAL A 1 165 ? 15.978 -9.854 -4.705 1.00 81.75 165 VAL A C 1
ATOM 1200 O O . VAL A 1 165 ? 14.891 -10.412 -4.807 1.00 81.75 165 VAL A O 1
ATOM 1203 N N . VAL A 1 166 ? 16.993 -10.084 -5.528 1.00 69.44 166 VAL A N 1
ATOM 1204 C CA . VAL A 1 166 ? 16.912 -10.999 -6.650 1.00 69.44 166 VAL A CA 1
ATOM 1205 C C . VAL A 1 166 ? 17.861 -12.152 -6.369 1.00 69.44 166 VAL A C 1
ATOM 1207 O O . VAL A 1 166 ? 19.069 -11.960 -6.238 1.00 69.44 166 VAL A O 1
ATOM 1210 N N . GLY A 1 167 ? 17.298 -13.349 -6.186 1.00 60.28 167 GLY A N 1
ATOM 1211 C CA . GLY A 1 167 ? 18.093 -14.544 -5.923 1.00 60.28 167 GLY A CA 1
ATOM 1212 C C . GLY A 1 167 ? 19.092 -14.815 -7.059 1.00 60.28 167 GLY A C 1
ATOM 1213 O O . GLY A 1 167 ? 18.894 -14.335 -8.174 1.00 60.28 167 GLY A O 1
ATOM 1214 N N . PRO A 1 168 ? 20.134 -15.636 -6.831 1.00 50.38 168 PRO A N 1
ATOM 1215 C CA . PRO A 1 168 ? 21.198 -15.924 -7.807 1.00 50.38 168 PRO A CA 1
ATOM 1216 C C . PRO A 1 168 ? 20.729 -16.651 -9.089 1.00 50.38 168 PRO A C 1
ATOM 1218 O O . PRO A 1 168 ? 21.547 -17.160 -9.846 1.00 50.38 168 PRO A O 1
ATOM 1221 N N . SER A 1 169 ? 19.417 -16.757 -9.307 1.00 45.69 169 SER A N 1
ATOM 1222 C CA . SER A 1 169 ? 18.760 -17.436 -10.426 1.00 45.69 169 SER A CA 1
ATOM 1223 C C . SER A 1 169 ? 18.115 -16.481 -11.438 1.00 45.69 169 SER A C 1
ATOM 1225 O O . SER A 1 169 ? 17.452 -16.971 -12.352 1.00 45.69 169 SER A O 1
ATOM 1227 N N . ALA A 1 170 ? 18.248 -15.163 -11.257 1.00 46.44 170 ALA A N 1
ATOM 1228 C CA . ALA A 1 170 ? 17.739 -14.162 -12.197 1.00 46.44 170 ALA A CA 1
ATOM 1229 C C . ALA A 1 170 ? 18.735 -13.776 -13.289 1.00 46.44 170 ALA A C 1
ATOM 1231 O O . ALA A 1 170 ? 19.959 -13.850 -13.035 1.00 46.44 170 ALA A O 1
#

Nearest PDB structures (foldseek):
  7dco-assembly1_1  TM=2.691E-01  e=6.104E-01  Saccharomyces cerevisiae
  5zya-assembly1_C  TM=2.963E-01  e=3.585E+00  Homo sapiens
  8rc4-assembly1_a  TM=2.808E-01  e=4.123E+00  Homo sapiens

Solvent-accessible surface area (backbone atoms only — not comparable to full-atom values): 9240 Å² total; per-residue (Å²): 115,78,66,80,44,23,55,60,50,20,52,51,52,26,55,50,29,66,76,38,57,85,46,15,55,59,54,24,54,49,50,54,57,54,66,71,48,64,78,90,53,46,67,52,50,48,52,23,49,51,38,28,56,76,69,29,42,67,60,38,35,15,32,37,33,23,53,41,35,36,79,62,61,78,96,50,37,64,70,28,49,55,52,42,50,59,42,65,72,72,62,80,58,51,68,30,51,51,33,22,48,62,28,35,68,76,42,90,57,88,64,49,64,60,54,52,49,54,47,33,59,57,25,52,75,37,74,70,21,36,58,47,45,56,49,49,53,56,49,40,40,74,73,34,88,65,43,48,59,49,54,53,47,52,47,69,76,40,46,81,83,41,56,86,61,47,64,99,83,117

Sequence (170 aa):
APAALAPRVAALIGAAVARRPETAGQVAAYVDRRLQSGPAVRPTLFTLVTGLLEAGPTPLRAALGGVLATPGAPDRQAPRRELLDALLAHETEPAVLDAVLHAAARSAEEDLGDLVRRIGLLLVRTPEGAAAFDRGLAELGRHVPGFAARVAAWLADAPQDWAAVVGPSA

Radius of gyration: 16.68 Å; Cα contacts (8 Å, |Δi|>4): 186; chains: 1; bounding box: 41×40×40 Å